Protein AF-Q7DDL1-F1 (afdb_monomer)

Nearest PDB structures (foldseek):
  1u3e-assembly1_M  TM=4.148E-01  e=2.747E-02  Okubovirus SPO1
  4v8p-assembly4_GA  TM=7.153E-01  e=4.192E+00  Tetrahymena thermophila
  5x68-assembly2_B  TM=7.114E-01  e=3.940E+00  Homo sapiens
  4kb6-assembly1_A  TM=4.438E-01  e=8.829E+00  Sus scrofa

Solvent-accessible surface area (backbone atoms only — not comparable to full-atom values): 8091 Å² total; per-residue (Å²): 132,85,75,50,64,69,60,51,45,54,57,43,38,75,78,37,74,72,47,45,77,77,42,72,78,38,59,83,29,55,24,35,32,37,34,87,90,70,42,79,44,81,40,74,24,47,52,62,31,69,71,42,88,35,53,45,69,71,44,45,75,70,72,48,56,61,89,64,74,58,79,69,54,66,56,66,60,60,47,53,38,42,34,32,31,74,84,77,72,46,74,47,77,24,75,30,55,63,54,45,15,63,78,68,74,46,64,49,63,62,60,50,39,46,66,69,62,77,43,70,86,80,69,45,50,94,77,46,32,38,71,62,66,82,74,128

Sequence (136 aa):
MALTFTQAVSKLTSKFPHLNLVEFNGVRYPTVIVCPIHGRVTCSTFKSMLDSKSGCPKCASYGVNSHKIPEDTIDKLSKNTVLEDTVTGETLTFPSRASAARSLGINPAAITDRIKGRVHTETLLAGRYKVHICTK

Organism: Neisseria meningitidis serogroup B (strain ATCC BAA-335 / MC58) (NCBI:txid122586)

Structure (mmCIF, N/CA/C/O backbone):
data_AF-Q7DDL1-F1
#
_entry.id   AF-Q7DDL1-F1
#
loop_
_atom_site.group_PDB
_atom_site.id
_atom_site.type_symbol
_atom_site.label_atom_id
_atom_site.label_alt_id
_atom_site.label_comp_id
_atom_site.label_asym_id
_atom_site.label_entity_id
_atom_site.label_seq_id
_atom_site.pdbx_PDB_ins_code
_atom_site.Cartn_x
_atom_site.Cartn_y
_atom_site.Cartn_z
_atom_site.occupancy
_atom_site.B_iso_or_equiv
_atom_site.auth_seq_id
_atom_site.auth_comp_id
_atom_site.auth_asym_id
_atom_site.auth_atom_id
_atom_site.pdbx_PDB_model_num
ATOM 1 N N . MET A 1 1 ? -18.970 -0.843 28.931 1.00 54.28 1 MET A N 1
ATOM 2 C CA . MET A 1 1 ? -19.361 0.181 27.937 1.00 54.28 1 MET A CA 1
ATOM 3 C C . MET A 1 1 ? -19.034 -0.316 26.540 1.00 54.28 1 MET A C 1
ATOM 5 O O . MET A 1 1 ? -17.876 -0.621 26.273 1.00 54.28 1 MET A O 1
ATOM 9 N N . ALA A 1 2 ? -20.044 -0.455 25.680 1.00 69.56 2 ALA A N 1
ATOM 10 C CA . ALA A 1 2 ? -19.828 -0.714 24.261 1.00 69.56 2 ALA A CA 1
ATOM 11 C C . ALA A 1 2 ? -19.247 0.555 23.618 1.00 69.56 2 ALA A C 1
ATOM 13 O O . ALA A 1 2 ? -19.790 1.642 23.798 1.00 69.56 2 ALA A O 1
ATOM 14 N N . LEU A 1 3 ? -18.112 0.431 22.931 1.00 74.00 3 LEU A N 1
ATOM 15 C CA . LEU A 1 3 ? -17.555 1.529 22.142 1.00 74.00 3 LEU A CA 1
ATOM 16 C C . LEU A 1 3 ? -18.450 1.738 20.915 1.00 74.00 3 LEU A C 1
ATOM 18 O O . LEU A 1 3 ? -18.790 0.766 20.247 1.00 74.00 3 LEU A O 1
ATOM 22 N N . THR A 1 4 ? -18.844 2.981 20.638 1.00 86.00 4 THR A N 1
ATOM 23 C CA . THR A 1 4 ? -19.608 3.334 19.431 1.00 86.00 4 THR A CA 1
ATOM 24 C C . THR A 1 4 ? -18.670 3.559 18.243 1.00 86.00 4 THR A C 1
ATOM 26 O O . THR A 1 4 ? -17.482 3.834 18.431 1.00 86.00 4 THR A O 1
ATOM 29 N N . PHE A 1 5 ? -19.199 3.469 17.016 1.00 86.06 5 PHE A N 1
ATOM 30 C CA . PHE A 1 5 ? -18.437 3.686 15.778 1.00 86.06 5 PHE A CA 1
ATOM 31 C C . PHE A 1 5 ? -17.670 5.017 15.803 1.00 86.06 5 PHE A C 1
ATOM 33 O O . PHE A 1 5 ? -16.461 5.043 15.596 1.00 86.06 5 PHE A O 1
ATOM 40 N N . THR A 1 6 ? -18.342 6.110 16.167 1.00 87.19 6 THR A N 1
ATOM 41 C CA . THR A 1 6 ? -17.737 7.448 16.234 1.00 87.19 6 THR A CA 1
ATOM 42 C C . THR A 1 6 ? -16.570 7.508 17.219 1.00 87.19 6 THR A C 1
ATOM 44 O O . THR A 1 6 ? -15.516 8.046 16.897 1.00 87.19 6 THR A O 1
ATOM 47 N N . GLN A 1 7 ? -16.710 6.893 18.400 1.00 88.19 7 GLN A N 1
ATOM 48 C CA . GLN A 1 7 ? -15.623 6.839 19.383 1.00 88.19 7 GLN A CA 1
ATOM 49 C C . GLN A 1 7 ? -14.437 6.002 18.887 1.00 88.19 7 GLN A C 1
ATOM 51 O O . GLN A 1 7 ? -13.285 6.320 19.193 1.00 88.19 7 GLN A O 1
ATOM 56 N N . ALA A 1 8 ? -14.702 4.931 18.133 1.00 86.44 8 ALA A N 1
ATOM 57 C CA . ALA A 1 8 ? -13.663 4.122 17.509 1.00 86.44 8 ALA A CA 1
ATOM 58 C C . ALA A 1 8 ? -12.897 4.933 16.451 1.00 86.44 8 ALA A C 1
ATOM 60 O O . ALA A 1 8 ? -11.668 4.969 16.496 1.00 86.44 8 ALA A O 1
ATOM 61 N N . VAL A 1 9 ? -13.600 5.661 15.577 1.00 88.94 9 VAL A N 1
ATOM 62 C CA . VAL A 1 9 ? -12.982 6.562 14.588 1.00 88.94 9 VAL A CA 1
ATOM 63 C C . VAL A 1 9 ? -12.087 7.595 15.275 1.00 88.94 9 VAL A C 1
ATOM 65 O O . VAL A 1 9 ? -10.917 7.702 14.924 1.00 88.94 9 VAL A O 1
ATOM 68 N N . SER A 1 10 ? -12.572 8.299 16.304 1.00 89.75 10 SER A N 1
ATOM 69 C CA . SER A 1 10 ? -11.766 9.321 16.990 1.00 89.75 10 SER A CA 1
ATOM 70 C C . SER A 1 10 ? -10.486 8.749 17.612 1.00 89.75 10 SER A C 1
ATOM 72 O O . SER A 1 10 ? -9.418 9.347 17.483 1.00 89.75 10 SER A O 1
ATOM 74 N N . LYS A 1 11 ? -10.559 7.569 18.247 1.00 87.50 11 LYS A N 1
ATOM 75 C CA . LYS A 1 11 ? -9.371 6.889 18.799 1.00 87.50 11 LYS A CA 1
ATOM 76 C C . LYS A 1 11 ? -8.400 6.455 17.709 1.00 87.50 11 LYS A C 1
ATOM 78 O O . LYS A 1 11 ? -7.189 6.545 17.907 1.00 87.50 11 LYS A O 1
ATOM 83 N N . LEU A 1 12 ? -8.928 5.981 16.582 1.00 86.69 12 LEU A N 1
ATOM 84 C CA . LEU A 1 12 ? -8.121 5.581 15.442 1.00 86.69 12 LEU A CA 1
ATOM 85 C C . LEU A 1 12 ? -7.368 6.781 14.869 1.00 86.69 12 LEU A C 1
ATOM 87 O O . LEU A 1 12 ? -6.143 6.748 14.833 1.00 86.69 12 LEU A O 1
ATOM 91 N N . THR A 1 13 ? -8.079 7.842 14.487 1.00 85.25 13 THR A N 1
ATOM 92 C CA . THR A 1 13 ? -7.494 9.035 13.862 1.00 85.25 13 THR A CA 1
ATOM 93 C C . THR A 1 13 ? -6.489 9.725 14.785 1.00 85.25 13 THR A C 1
ATOM 95 O O . THR A 1 13 ? -5.462 10.207 14.317 1.00 85.25 13 THR A O 1
ATOM 98 N N . SER A 1 14 ? -6.725 9.710 16.104 1.00 86.31 14 SER A N 1
ATOM 99 C CA . SER A 1 14 ? -5.790 10.271 17.088 1.00 86.31 14 SER A CA 1
ATOM 100 C C . SER A 1 14 ? -4.442 9.544 17.135 1.00 86.31 14 SER A C 1
ATOM 102 O O . SER A 1 14 ? -3.439 10.175 17.459 1.00 86.31 14 SER A O 1
ATOM 104 N N . LYS A 1 15 ? -4.402 8.235 16.855 1.00 83.31 15 LYS A N 1
ATOM 105 C CA . LYS A 1 15 ? -3.163 7.439 16.882 1.00 83.31 15 LYS A CA 1
ATOM 106 C C . LYS A 1 15 ? -2.567 7.242 15.485 1.00 83.31 15 LYS A C 1
ATOM 108 O O . LYS A 1 15 ? -1.350 7.222 15.328 1.00 83.31 15 LYS A O 1
ATOM 113 N N . PHE A 1 16 ? -3.425 7.120 14.477 1.00 82.19 16 PHE A N 1
ATOM 114 C CA . PHE A 1 16 ? -3.084 6.860 13.084 1.00 82.19 16 PHE A CA 1
ATOM 115 C C . PHE A 1 16 ? -3.891 7.792 12.164 1.00 82.19 16 PHE A C 1
ATOM 117 O O . PHE A 1 16 ? -4.937 7.393 11.652 1.00 82.19 16 PHE A O 1
ATOM 124 N N . PRO A 1 17 ? -3.412 9.020 11.902 1.00 79.50 17 PRO A N 1
ATOM 125 C CA . PRO A 1 17 ? -4.158 10.002 11.105 1.00 79.50 17 PRO A CA 1
ATOM 126 C C . PRO A 1 17 ? -4.337 9.590 9.635 1.00 79.50 17 PRO A C 1
ATOM 128 O O . PRO A 1 17 ? -5.207 10.105 8.945 1.00 79.50 17 PRO A O 1
ATOM 131 N N . HIS A 1 18 ? -3.529 8.646 9.151 1.00 78.69 18 HIS A N 1
ATOM 132 C CA . HIS A 1 18 ? -3.553 8.146 7.777 1.00 78.69 18 HIS A CA 1
ATOM 133 C C . HIS A 1 18 ? -4.447 6.908 7.586 1.00 78.69 18 HIS A C 1
ATOM 135 O O . HIS A 1 18 ? -4.485 6.362 6.487 1.00 78.69 18 HIS A O 1
ATOM 141 N N . LEU A 1 19 ? -5.118 6.405 8.628 1.00 82.88 19 LEU A N 1
ATOM 142 C CA . LEU A 1 19 ? -5.997 5.234 8.536 1.00 82.88 19 LEU A CA 1
ATOM 143 C C . LEU A 1 19 ? -7.452 5.656 8.709 1.00 82.88 19 LEU A C 1
ATOM 145 O O . LEU A 1 19 ? -7.780 6.419 9.613 1.00 82.88 19 LEU A O 1
ATOM 149 N N . ASN A 1 20 ? -8.329 5.112 7.868 1.00 88.38 20 ASN A N 1
ATOM 150 C CA . ASN A 1 20 ? -9.763 5.375 7.932 1.00 88.38 20 ASN A CA 1
ATOM 151 C C . ASN A 1 20 ? -10.522 4.099 8.326 1.00 88.38 20 ASN A C 1
ATOM 153 O O . ASN A 1 20 ? -10.229 3.025 7.805 1.00 88.38 20 ASN A O 1
ATOM 157 N N . LEU A 1 21 ? -11.471 4.193 9.256 1.00 89.06 21 LEU A N 1
ATOM 158 C CA . LEU A 1 21 ? -12.287 3.064 9.707 1.00 89.06 21 LEU A CA 1
ATOM 159 C C . LEU A 1 21 ? -13.559 2.988 8.862 1.00 89.06 21 LEU A C 1
ATOM 161 O O . LEU A 1 21 ? -14.331 3.939 8.833 1.00 89.06 21 LEU A O 1
ATOM 165 N N . VAL A 1 22 ? -13.789 1.851 8.208 1.00 89.75 22 VAL A N 1
ATOM 166 C CA . VAL A 1 22 ? -14.969 1.643 7.352 1.00 89.75 22 VAL A CA 1
ATOM 167 C C . VAL A 1 22 ? -16.022 0.817 8.072 1.00 89.75 22 VAL A C 1
ATOM 169 O O . VAL A 1 22 ? -17.189 1.189 8.087 1.00 89.75 22 VAL A O 1
ATOM 172 N N . GLU A 1 23 ? -15.613 -0.286 8.698 1.00 88.38 23 GLU A N 1
ATOM 173 C CA . GLU A 1 23 ?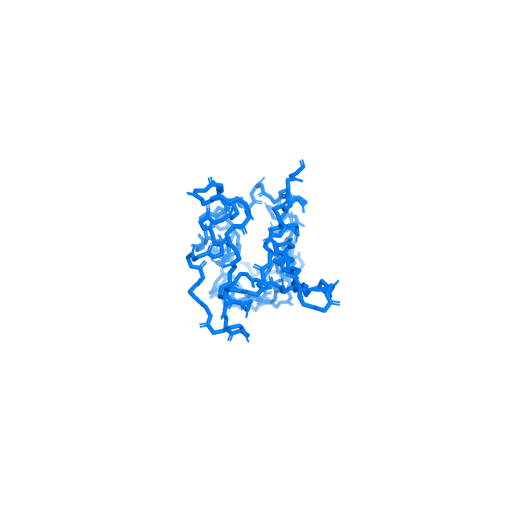 -16.534 -1.212 9.359 1.00 88.38 23 GLU A CA 1
ATOM 174 C C . GLU A 1 23 ? -16.056 -1.490 10.779 1.00 88.38 23 GLU A C 1
ATOM 176 O O . GLU A 1 23 ? -14.903 -1.875 11.000 1.00 88.38 23 GLU A O 1
ATOM 181 N N . PHE A 1 24 ? -16.951 -1.294 11.747 1.00 88.44 24 PHE A N 1
ATOM 182 C CA . PHE A 1 24 ? -16.690 -1.557 13.155 1.00 88.44 24 PHE A CA 1
ATOM 183 C C . PHE A 1 24 ? -17.917 -2.188 13.810 1.00 88.44 24 PHE A C 1
ATOM 185 O O . PHE A 1 24 ? -18.924 -1.527 14.053 1.00 88.44 24 PHE A O 1
ATOM 192 N N . ASN A 1 25 ? -17.792 -3.473 14.143 1.00 85.94 25 ASN A N 1
ATOM 193 C CA . ASN A 1 25 ? -18.830 -4.260 14.816 1.00 85.94 25 ASN A CA 1
ATOM 194 C C . ASN A 1 25 ? -18.537 -4.439 16.315 1.00 85.94 25 ASN A C 1
ATOM 196 O O . ASN A 1 25 ? -19.279 -5.103 17.033 1.00 85.94 25 ASN A O 1
ATOM 200 N N . GLY A 1 26 ? -17.446 -3.844 16.803 1.00 83.88 26 GLY A N 1
ATOM 201 C CA . GLY A 1 26 ? -17.060 -3.836 18.206 1.00 83.88 26 GLY A CA 1
ATOM 202 C C . GLY A 1 26 ? -15.573 -4.099 18.419 1.00 83.88 26 GLY A C 1
ATOM 203 O O . GLY A 1 26 ? -14.814 -4.434 17.517 1.00 83.88 26 GLY A O 1
ATOM 204 N N . VAL A 1 27 ? -15.144 -3.954 19.671 1.00 83.31 27 VAL A N 1
ATOM 205 C CA . VAL A 1 27 ? -13.720 -3.940 20.046 1.00 83.31 27 VAL A CA 1
ATOM 206 C C . VAL A 1 27 ? -13.035 -5.285 19.853 1.00 83.31 27 VAL A C 1
ATOM 208 O O . VAL A 1 27 ? -11.841 -5.311 19.577 1.00 83.31 27 VAL A O 1
ATOM 211 N N . ARG A 1 28 ? -13.788 -6.371 20.070 1.00 83.69 28 ARG A N 1
ATOM 212 C CA . ARG A 1 28 ? -13.362 -7.776 19.988 1.00 83.69 28 ARG A CA 1
ATOM 213 C C . ARG A 1 28 ? -13.704 -8.431 18.648 1.00 83.69 28 ARG A C 1
ATOM 215 O O . ARG A 1 28 ? -13.405 -9.602 18.467 1.00 83.69 28 ARG A O 1
ATOM 222 N N . TYR A 1 29 ? -14.344 -7.684 17.755 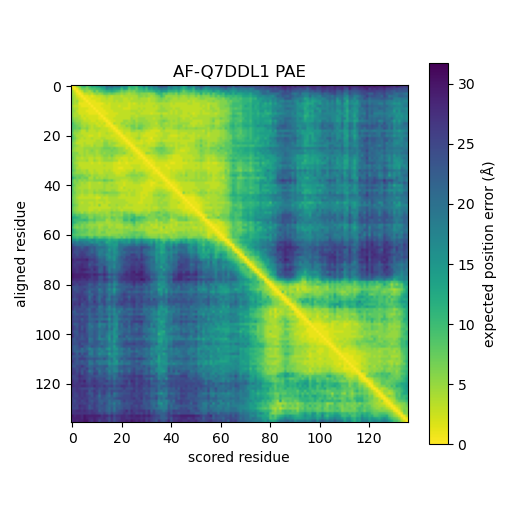1.00 86.44 29 TYR A N 1
ATOM 223 C CA . TYR A 1 29 ? -14.765 -8.169 16.452 1.00 86.44 29 TYR A CA 1
ATOM 224 C C . TYR A 1 29 ? -13.788 -7.706 15.372 1.00 86.44 29 TYR A C 1
ATOM 226 O O . TYR A 1 29 ? -13.079 -6.709 15.575 1.00 86.44 29 TYR A O 1
ATOM 234 N N . PRO A 1 30 ? -13.753 -8.415 14.232 1.00 86.69 30 PRO A N 1
ATOM 235 C CA . PRO A 1 30 ? -13.010 -7.965 13.073 1.00 86.69 30 PRO A CA 1
ATOM 236 C C . PRO A 1 30 ? -13.549 -6.625 12.582 1.00 86.69 30 PRO A C 1
ATOM 238 O O . PRO A 1 30 ? -14.748 -6.348 12.635 1.00 86.69 30 PRO A O 1
ATOM 241 N N . THR A 1 31 ? -12.632 -5.783 12.121 1.00 89.31 31 THR A N 1
ATOM 242 C CA . THR A 1 31 ? -12.934 -4.430 11.647 1.00 89.31 31 THR A CA 1
ATOM 243 C C . THR A 1 31 ? -12.214 -4.164 10.344 1.00 89.31 31 THR A C 1
ATOM 245 O O . THR A 1 31 ? -11.071 -4.596 10.170 1.00 89.31 31 THR A O 1
ATOM 248 N N . VAL A 1 32 ? -12.844 -3.410 9.452 1.00 89.94 32 VAL A N 1
ATOM 249 C CA . VAL A 1 32 ? -12.261 -3.067 8.154 1.00 89.94 32 VAL A CA 1
ATOM 250 C C . VAL A 1 32 ? -11.772 -1.632 8.188 1.00 89.94 32 VAL A C 1
ATOM 252 O O . VAL A 1 32 ? -12.527 -0.712 8.506 1.00 89.94 32 VAL A O 1
ATOM 255 N N . ILE A 1 33 ? -10.501 -1.448 7.845 1.00 89.50 33 ILE A N 1
ATOM 256 C CA . ILE A 1 33 ? -9.874 -0.137 7.701 1.00 89.50 33 ILE A CA 1
ATOM 257 C C . ILE A 1 33 ? -9.406 0.069 6.264 1.00 89.50 33 ILE A C 1
ATOM 259 O O . ILE A 1 33 ? -9.097 -0.880 5.544 1.00 89.50 33 ILE A O 1
ATOM 263 N N . VAL A 1 34 ? -9.312 1.324 5.852 1.00 87.56 34 VAL A N 1
ATOM 264 C CA . VAL A 1 34 ? -8.694 1.734 4.598 1.00 87.56 34 VAL A CA 1
ATOM 265 C C . VAL A 1 34 ? -7.353 2.377 4.912 1.00 87.56 34 VAL A C 1
ATOM 267 O O . VAL A 1 34 ? -7.255 3.333 5.680 1.00 87.56 34 VAL A O 1
ATOM 270 N N . CYS A 1 35 ? -6.314 1.808 4.316 1.00 84.06 35 CYS A N 1
ATOM 271 C CA . CYS A 1 35 ? -4.944 2.281 4.365 1.00 84.06 35 CYS A CA 1
ATOM 272 C C . CYS A 1 35 ? -4.574 2.863 2.989 1.00 84.06 35 CYS A C 1
ATOM 274 O O . CYS A 1 35 ? -4.829 2.200 1.985 1.00 84.06 35 CYS A O 1
ATOM 276 N N . PRO A 1 36 ? -3.933 4.040 2.901 1.00 77.88 36 PRO A N 1
ATOM 277 C CA . PRO A 1 36 ? -3.648 4.705 1.626 1.00 77.88 36 PRO A CA 1
ATOM 278 C C . PRO A 1 36 ? -2.739 3.885 0.702 1.00 77.88 36 PRO A C 1
ATOM 280 O O . PRO A 1 36 ? -2.860 3.972 -0.511 1.00 77.88 36 PRO A O 1
ATOM 283 N N . ILE A 1 37 ? -1.866 3.047 1.268 1.00 74.81 37 ILE A N 1
ATOM 284 C CA . ILE A 1 37 ? -0.921 2.223 0.499 1.00 74.81 37 ILE A CA 1
ATOM 285 C C . ILE A 1 37 ? -1.431 0.808 0.186 1.00 74.81 37 ILE A C 1
ATOM 287 O O . ILE A 1 37 ? -0.944 0.174 -0.742 1.00 74.81 37 ILE A O 1
ATOM 291 N N . HIS A 1 38 ? -2.396 0.291 0.954 1.00 76.31 38 HIS A N 1
ATOM 292 C CA . HIS A 1 38 ? -2.884 -1.092 0.820 1.00 76.31 38 HIS A CA 1
ATOM 293 C C . HIS A 1 38 ? -4.374 -1.194 0.466 1.00 76.31 38 HIS A C 1
ATOM 295 O O . HIS A 1 38 ? -4.881 -2.305 0.297 1.00 76.31 38 HIS A O 1
ATOM 301 N N . GLY A 1 39 ? -5.081 -0.064 0.395 1.00 82.19 39 GLY A N 1
ATOM 302 C CA . GLY A 1 39 ? -6.527 -0.008 0.220 1.00 82.19 39 GLY A CA 1
ATOM 303 C C . GLY A 1 39 ? -7.274 -0.582 1.424 1.00 82.19 39 GLY A C 1
ATOM 304 O O . GLY A 1 39 ? -6.923 -0.318 2.574 1.00 82.19 39 GLY A O 1
ATOM 305 N N . ARG A 1 40 ? -8.316 -1.376 1.161 1.00 87.62 40 ARG A N 1
ATOM 306 C CA . ARG A 1 40 ? -9.117 -2.047 2.196 1.00 87.62 40 ARG A CA 1
ATOM 307 C C . ARG A 1 40 ? -8.335 -3.188 2.846 1.00 87.62 40 ARG A C 1
ATOM 309 O O . ARG A 1 40 ? -7.821 -4.082 2.170 1.00 87.62 40 ARG A O 1
ATOM 316 N N . VAL A 1 41 ? -8.273 -3.169 4.171 1.00 86.62 41 VAL A N 1
ATOM 317 C CA . VAL A 1 41 ? -7.580 -4.165 4.986 1.00 86.62 41 VAL A CA 1
ATOM 318 C C . VAL A 1 41 ? -8.479 -4.596 6.137 1.00 86.62 41 VAL A C 1
ATOM 320 O O . VAL A 1 41 ? -9.019 -3.774 6.874 1.00 86.62 41 VAL A O 1
ATOM 323 N N . THR A 1 42 ? -8.618 -5.906 6.295 1.00 87.12 42 THR A N 1
ATOM 324 C CA . THR A 1 42 ? -9.337 -6.533 7.401 1.00 87.12 42 THR A CA 1
ATOM 325 C C . THR A 1 42 ? -8.390 -6.716 8.583 1.00 87.12 42 THR A C 1
ATOM 327 O O . THR A 1 42 ? -7.372 -7.404 8.472 1.00 87.12 42 THR A O 1
ATOM 330 N N . CYS A 1 43 ? -8.721 -6.110 9.716 1.00 83.31 43 CYS A N 1
ATOM 331 C CA . CYS A 1 43 ? -8.020 -6.301 10.979 1.00 83.31 43 CYS A CA 1
ATOM 332 C C . CYS A 1 43 ? -8.780 -7.313 11.836 1.00 83.31 43 CYS A C 1
ATOM 334 O O . CYS A 1 43 ? -10.004 -7.243 11.928 1.00 83.31 43 CYS A O 1
ATOM 336 N N . SER A 1 44 ? -8.056 -8.210 12.509 1.00 84.31 44 SER A N 1
ATOM 337 C CA . SER A 1 44 ? -8.659 -9.254 13.348 1.00 84.31 44 SER A CA 1
ATOM 338 C C . SER A 1 44 ? -9.492 -8.678 14.491 1.00 84.31 44 SER A C 1
ATOM 340 O O . SER A 1 44 ? -10.564 -9.188 14.789 1.00 84.31 44 SER A O 1
ATOM 342 N N . THR A 1 45 ? -8.996 -7.605 15.113 1.00 86.75 45 THR A N 1
ATOM 343 C CA . THR A 1 45 ? -9.612 -6.998 16.293 1.00 86.75 45 THR A CA 1
ATOM 344 C C . THR A 1 45 ? -9.236 -5.521 16.380 1.00 86.75 45 THR A C 1
ATOM 346 O O . THR A 1 45 ? -8.051 -5.184 16.288 1.00 86.75 45 THR A O 1
ATOM 349 N N . PHE A 1 46 ? -10.202 -4.637 16.653 1.00 85.31 46 PHE A N 1
ATOM 350 C CA . PHE A 1 46 ? -9.938 -3.199 16.815 1.00 85.31 46 PHE A CA 1
ATOM 351 C C . PHE A 1 46 ? -8.939 -2.898 17.945 1.00 85.31 46 PHE A C 1
ATOM 353 O O . PHE A 1 46 ? -8.066 -2.044 17.808 1.00 85.31 46 PHE A O 1
ATOM 360 N N . LYS A 1 47 ? -9.014 -3.638 19.062 1.00 84.94 47 LYS A N 1
ATOM 361 C CA . LYS A 1 47 ? -8.053 -3.503 20.171 1.00 84.94 47 LYS A CA 1
ATOM 362 C C . LYS A 1 47 ? -6.629 -3.873 19.759 1.00 84.94 47 LYS A C 1
ATOM 364 O O . LYS A 1 47 ? -5.719 -3.113 20.059 1.00 84.94 47 LYS A O 1
ATOM 369 N N . SER A 1 48 ? -6.434 -5.004 19.079 1.00 83.69 48 SER A N 1
ATOM 370 C CA . SER A 1 48 ? -5.101 -5.424 18.617 1.00 83.69 48 SER A CA 1
ATOM 371 C C . SER A 1 48 ? -4.514 -4.425 17.627 1.00 83.69 48 SER A C 1
ATOM 373 O O . SER A 1 48 ? -3.322 -4.130 17.671 1.00 83.69 48 SER A O 1
ATOM 375 N N . MET A 1 49 ? -5.360 -3.858 16.769 1.00 82.56 49 MET A N 1
ATOM 376 C CA . MET A 1 49 ? -4.963 -2.803 15.847 1.00 82.56 49 MET A CA 1
ATOM 377 C C . MET A 1 49 ? -4.510 -1.533 16.586 1.00 82.56 49 MET A C 1
ATOM 379 O O . MET A 1 49 ? -3.448 -0.995 16.283 1.00 82.56 49 MET A O 1
ATOM 383 N N . LEU A 1 50 ? -5.276 -1.082 17.584 1.00 82.94 50 LEU A N 1
ATOM 384 C CA . LEU A 1 50 ? -4.910 0.062 18.421 1.00 82.94 50 LEU A CA 1
ATOM 385 C C . LEU A 1 50 ? -3.642 -0.181 19.238 1.00 82.94 50 LEU A C 1
ATOM 387 O O . LEU A 1 50 ? -2.900 0.765 19.471 1.00 82.94 50 LEU A O 1
ATOM 391 N N . ASP A 1 51 ? -3.405 -1.405 19.703 1.00 82.75 51 ASP A N 1
ATOM 392 C CA . ASP A 1 51 ? -2.216 -1.764 20.483 1.00 82.75 51 ASP A CA 1
ATOM 393 C C . ASP A 1 51 ? -0.952 -1.831 19.608 1.00 82.75 51 ASP A C 1
ATOM 395 O O . ASP A 1 51 ? 0.143 -1.470 20.038 1.00 82.75 51 ASP A O 1
ATOM 399 N N . SER A 1 52 ? -1.124 -2.194 18.334 1.00 78.56 52 SER A N 1
ATOM 400 C CA . SER A 1 52 ? -0.040 -2.294 17.358 1.00 78.56 52 SER A CA 1
ATOM 401 C C . SER A 1 52 ? 0.679 -0.959 17.141 1.00 78.56 52 SER A C 1
ATOM 403 O O . SER A 1 52 ? 0.071 0.107 17.147 1.00 78.56 52 SER A O 1
ATOM 405 N N . LYS A 1 53 ? 1.987 -1.016 16.860 1.00 71.25 53 LYS A N 1
ATOM 406 C CA . LYS A 1 53 ? 2.799 0.164 16.499 1.00 71.25 53 LYS A CA 1
ATOM 407 C C . LYS A 1 53 ? 2.509 0.676 15.087 1.00 71.25 53 LYS A C 1
ATOM 409 O O . LYS A 1 53 ? 2.592 1.873 14.847 1.00 71.25 53 LYS A O 1
ATOM 414 N N . SER A 1 54 ? 2.148 -0.232 14.177 1.00 69.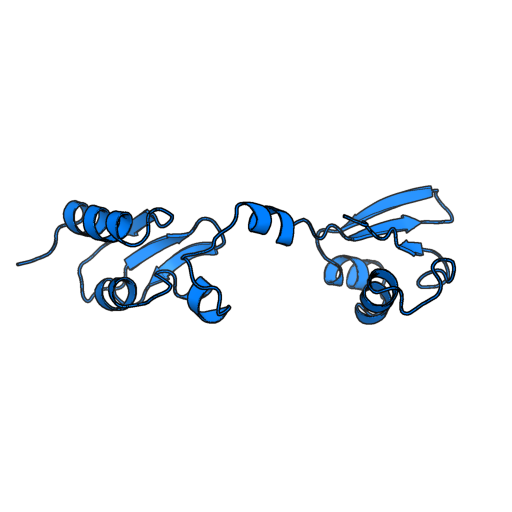94 54 SER A N 1
ATOM 415 C CA . SER A 1 54 ? 1.945 0.086 12.759 1.00 69.94 54 SER A CA 1
ATOM 416 C C . SER A 1 54 ? 0.483 0.379 12.382 1.00 69.94 54 SER A C 1
ATOM 418 O O . SER A 1 54 ? 0.224 0.918 11.306 1.00 69.94 54 SER A O 1
ATOM 420 N N . GLY A 1 55 ? -0.483 0.016 13.232 1.00 74.44 55 GLY A N 1
ATOM 421 C CA . GLY A 1 55 ? -1.924 0.135 12.971 1.00 74.44 55 GLY A CA 1
ATOM 422 C C . GLY A 1 55 ? -2.435 -0.847 11.907 1.00 74.44 55 GLY A C 1
ATOM 423 O O . GLY A 1 55 ? -3.241 -1.723 12.200 1.00 74.44 55 GLY A O 1
ATOM 424 N N . CYS A 1 56 ? -1.953 -0.744 10.669 1.00 79.06 56 CYS A N 1
ATOM 425 C CA . CYS A 1 56 ? -2.345 -1.638 9.580 1.00 79.06 56 CYS A CA 1
ATOM 426 C C . CYS A 1 56 ? -1.513 -2.939 9.585 1.00 79.06 56 CYS A C 1
ATOM 428 O O . CYS A 1 56 ? -0.279 -2.872 9.565 1.00 79.06 56 CYS A O 1
ATOM 430 N N . PRO A 1 57 ? -2.151 -4.127 9.545 1.00 76.31 57 PRO A N 1
ATOM 431 C CA . PRO A 1 57 ? -1.452 -5.410 9.626 1.00 76.31 57 PRO A CA 1
ATOM 432 C C . PRO A 1 57 ? -0.566 -5.665 8.404 1.00 76.31 57 PRO A C 1
ATOM 434 O O . PRO A 1 57 ? 0.542 -6.169 8.553 1.00 76.31 57 PRO A O 1
ATOM 437 N N . LYS A 1 58 ? -0.992 -5.233 7.208 1.00 76.50 58 LYS A N 1
ATOM 438 C CA . LYS A 1 58 ? -0.152 -5.316 6.004 1.00 76.50 58 LYS A CA 1
ATOM 439 C C . LYS A 1 58 ? 1.102 -4.451 6.140 1.00 76.50 58 LYS A C 1
ATOM 441 O O . LYS A 1 58 ? 2.187 -4.921 5.835 1.00 76.50 58 LYS A O 1
ATOM 446 N N . CYS A 1 59 ? 0.983 -3.226 6.665 1.00 74.56 59 CYS A N 1
ATOM 447 C CA . CYS A 1 59 ? 2.146 -2.366 6.922 1.00 74.56 59 CYS A CA 1
ATOM 448 C C . CYS A 1 59 ? 3.113 -2.997 7.929 1.00 74.56 59 CYS A C 1
ATOM 450 O O . CYS A 1 59 ? 4.325 -2.924 7.740 1.00 74.56 59 CYS A O 1
ATOM 452 N N . ALA A 1 60 ? 2.578 -3.645 8.969 1.00 73.50 60 ALA A N 1
ATOM 453 C CA . ALA A 1 60 ? 3.385 -4.342 9.964 1.00 73.50 60 ALA A CA 1
ATOM 454 C C . ALA A 1 60 ? 4.232 -5.463 9.337 1.00 73.50 60 ALA A C 1
ATOM 456 O O . ALA A 1 60 ? 5.412 -5.579 9.662 1.00 73.50 60 ALA A O 1
ATOM 457 N N . SER A 1 61 ? 3.676 -6.231 8.392 1.00 71.94 61 SER A N 1
ATOM 458 C CA . SER A 1 61 ? 4.396 -7.314 7.702 1.00 71.94 61 SER A CA 1
ATOM 459 C C . SER A 1 61 ? 5.597 -6.836 6.881 1.00 71.94 61 SER A C 1
ATOM 461 O O . SER A 1 61 ? 6.568 -7.573 6.748 1.00 71.94 61 SER A O 1
ATOM 463 N N . TYR A 1 62 ? 5.567 -5.606 6.357 1.00 67.62 62 TYR A N 1
ATOM 464 C CA . TYR A 1 62 ? 6.692 -5.032 5.607 1.00 67.62 62 TYR A CA 1
ATOM 465 C C . TYR A 1 62 ? 7.777 -4.416 6.505 1.00 67.62 62 TYR A C 1
ATOM 467 O O . TYR A 1 62 ? 8.748 -3.865 5.989 1.00 67.62 62 TYR A O 1
ATOM 475 N N . GLY A 1 63 ? 7.620 -4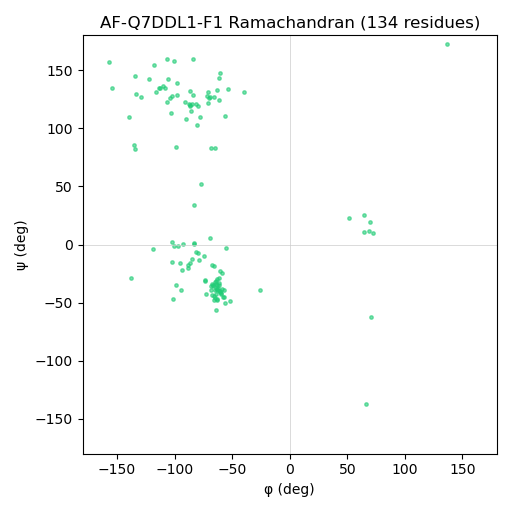.456 7.835 1.00 60.91 63 GLY A N 1
ATOM 476 C CA . GLY A 1 63 ? 8.555 -3.827 8.774 1.00 60.91 63 GLY A CA 1
ATOM 477 C C . GLY A 1 63 ? 8.607 -2.298 8.666 1.00 60.91 63 GLY A C 1
ATOM 478 O O . GLY A 1 63 ? 9.485 -1.663 9.249 1.00 60.91 63 GLY A O 1
ATOM 479 N N . VAL A 1 64 ? 7.675 -1.686 7.925 1.00 56.97 64 VAL A N 1
ATOM 480 C CA . VAL A 1 64 ? 7.589 -0.232 7.790 1.00 56.97 64 VAL A CA 1
ATOM 481 C C . VAL A 1 64 ? 6.777 0.319 8.956 1.00 56.97 64 VAL A C 1
ATOM 483 O O . VAL A 1 64 ? 5.592 0.028 9.134 1.00 56.97 64 VAL A O 1
ATOM 486 N N . ASN A 1 65 ? 7.444 1.096 9.803 1.00 53.94 65 ASN A N 1
ATOM 487 C CA . ASN A 1 65 ? 6.804 1.770 10.921 1.00 53.94 65 ASN A CA 1
ATOM 488 C C . ASN A 1 65 ? 5.930 2.900 10.351 1.00 53.94 65 ASN A C 1
ATOM 490 O O . ASN A 1 65 ? 6.438 3.796 9.675 1.00 53.94 65 ASN A O 1
ATOM 494 N N . SER A 1 66 ? 4.626 2.888 10.622 1.00 53.06 66 SER A N 1
ATOM 495 C CA . SER A 1 66 ? 3.659 3.837 10.043 1.00 53.06 66 SER A CA 1
ATOM 496 C C . SER A 1 66 ? 3.799 5.288 10.534 1.00 53.06 66 SER A C 1
ATOM 498 O O . SER A 1 66 ? 3.028 6.157 10.138 1.00 53.06 66 SER A O 1
ATOM 500 N N . HIS A 1 67 ? 4.833 5.579 11.330 1.00 48.12 67 HIS A N 1
ATOM 501 C CA . HIS A 1 67 ? 5.268 6.934 11.682 1.00 48.12 67 HIS A CA 1
ATOM 502 C C . HIS A 1 67 ? 6.145 7.616 10.621 1.00 48.12 67 HIS A C 1
ATOM 504 O O . HIS A 1 67 ? 6.463 8.793 10.762 1.00 48.12 67 HIS A O 1
ATOM 510 N N . LYS A 1 68 ? 6.542 6.908 9.560 1.00 46.91 68 LYS A N 1
ATOM 511 C CA . LYS A 1 68 ? 7.192 7.496 8.385 1.00 46.91 68 LYS A CA 1
ATOM 512 C C . LYS A 1 68 ? 6.546 6.918 7.136 1.00 46.91 68 LYS A C 1
ATOM 514 O O . LYS A 1 68 ? 7.070 5.981 6.543 1.00 46.91 68 LYS A O 1
ATOM 519 N N . ILE A 1 69 ? 5.414 7.478 6.735 1.00 47.84 69 ILE A N 1
ATOM 520 C CA . ILE A 1 69 ? 5.009 7.413 5.332 1.00 47.84 69 ILE A CA 1
ATOM 521 C C . ILE A 1 69 ? 5.435 8.758 4.744 1.00 47.84 69 ILE A C 1
ATOM 523 O O . ILE A 1 69 ? 4.638 9.691 4.765 1.00 47.84 69 ILE A O 1
ATOM 527 N N . PRO A 1 70 ? 6.705 8.926 4.327 1.00 43.53 70 PRO A N 1
ATOM 528 C CA . PRO A 1 70 ? 7.019 10.024 3.444 1.00 43.53 70 PRO A CA 1
ATOM 529 C C . PRO A 1 70 ? 6.233 9.783 2.154 1.00 43.53 70 PRO A C 1
ATOM 531 O O . PRO A 1 70 ? 6.176 8.663 1.627 1.00 43.53 70 PRO A O 1
ATOM 534 N N . GLU A 1 71 ? 5.598 10.855 1.726 1.00 50.56 71 GLU A N 1
ATOM 535 C CA . GLU A 1 71 ? 5.045 11.171 0.407 1.00 50.56 71 GLU A CA 1
ATOM 536 C C . GLU A 1 71 ? 5.782 10.413 -0.723 1.00 50.56 71 GLU A C 1
ATOM 538 O O . GLU A 1 71 ? 5.140 9.787 -1.563 1.00 50.56 71 GLU A O 1
ATOM 543 N N . ASP A 1 72 ? 7.112 10.280 -0.611 1.00 44.91 72 ASP A N 1
ATOM 544 C CA . ASP A 1 72 ? 8.046 9.493 -1.438 1.00 44.91 72 ASP A CA 1
ATOM 545 C C . ASP A 1 72 ? 7.768 7.981 -1.609 1.00 44.91 72 ASP A C 1
ATOM 547 O O . ASP A 1 72 ? 8.549 7.261 -2.243 1.00 44.91 72 ASP A O 1
ATOM 551 N N . THR A 1 73 ? 6.744 7.411 -0.969 1.00 49.22 73 THR A N 1
ATOM 552 C CA . THR A 1 73 ? 6.413 5.983 -1.153 1.00 49.22 73 THR A CA 1
ATOM 553 C C . THR A 1 73 ? 5.455 5.766 -2.323 1.00 49.22 73 THR A C 1
ATOM 555 O O . THR A 1 73 ? 5.447 4.671 -2.889 1.00 49.22 73 THR A O 1
ATOM 558 N N . ILE A 1 74 ? 4.733 6.805 -2.753 1.00 51.16 74 ILE A N 1
ATOM 559 C CA . ILE A 1 74 ? 3.981 6.786 -4.016 1.00 51.16 74 ILE A CA 1
ATOM 560 C C . ILE A 1 74 ? 4.978 6.644 -5.187 1.00 51.16 74 ILE A C 1
ATOM 562 O O . ILE A 1 74 ? 4.759 5.847 -6.100 1.00 51.16 74 ILE A O 1
ATOM 566 N N . ASP A 1 75 ? 6.174 7.222 -5.050 1.00 46.25 75 ASP A N 1
ATOM 567 C CA . ASP A 1 75 ? 7.286 7.106 -6.003 1.00 46.25 75 ASP A CA 1
ATOM 568 C C . ASP A 1 75 ? 8.094 5.797 -5.897 1.00 46.25 75 ASP A C 1
ATOM 570 O O . ASP A 1 75 ? 8.953 5.481 -6.719 1.00 46.25 75 ASP A O 1
ATOM 574 N N . LYS A 1 76 ? 7.833 4.957 -4.887 1.00 48.09 76 LYS A N 1
ATOM 575 C CA . LYS A 1 76 ? 8.442 3.611 -4.820 1.00 48.09 76 LYS A CA 1
ATOM 576 C C . LYS A 1 76 ? 7.654 2.573 -5.613 1.00 48.09 76 LYS A C 1
ATOM 578 O O . LYS A 1 76 ? 8.209 1.499 -5.874 1.00 48.09 76 LYS A O 1
ATOM 583 N N . LEU A 1 77 ? 6.428 2.912 -6.026 1.00 48.03 77 LEU A N 1
ATOM 584 C CA . LEU A 1 77 ? 5.683 2.213 -7.072 1.00 48.03 77 LEU A CA 1
ATOM 585 C C . LEU A 1 77 ? 5.987 2.787 -8.470 1.00 48.03 77 LEU A C 1
ATOM 587 O O . LEU A 1 77 ? 5.827 2.062 -9.446 1.00 48.03 77 LEU A O 1
ATOM 591 N N . SER A 1 78 ? 6.553 4.000 -8.569 1.00 47.47 78 SER A N 1
ATOM 592 C CA . SER A 1 78 ? 7.091 4.560 -9.819 1.00 47.47 78 SER A CA 1
ATOM 593 C C . SER A 1 78 ? 8.520 4.092 -10.143 1.00 47.47 78 SER A C 1
ATOM 595 O O . SER A 1 78 ? 9.321 4.787 -10.766 1.00 47.47 78 SER A O 1
ATOM 597 N N . LYS A 1 79 ? 8.870 2.843 -9.800 1.00 55.75 79 LYS A N 1
ATOM 598 C CA . LYS A 1 79 ? 10.044 2.186 -10.411 1.00 55.75 79 LYS A CA 1
ATOM 599 C C . LYS A 1 79 ? 9.680 1.719 -11.816 1.00 55.75 79 LYS A C 1
ATOM 601 O O . LYS A 1 79 ? 9.854 0.540 -12.147 1.00 55.75 79 LYS A O 1
ATOM 606 N N . ASN A 1 80 ? 9.150 2.643 -12.613 1.00 61.09 80 ASN A N 1
ATOM 607 C CA . ASN A 1 80 ? 8.893 2.443 -14.015 1.00 61.09 80 ASN A CA 1
ATOM 608 C C . ASN A 1 80 ? 10.231 2.044 -14.629 1.00 61.09 80 ASN A C 1
ATOM 610 O O . ASN A 1 80 ? 11.194 2.807 -14.620 1.00 61.09 80 ASN A O 1
ATOM 614 N N . THR A 1 81 ? 10.340 0.790 -15.049 1.00 65.44 81 THR A N 1
ATOM 615 C CA . THR A 1 81 ? 11.541 0.341 -15.742 1.00 65.44 81 THR A CA 1
ATOM 616 C C . THR A 1 81 ? 11.371 0.811 -17.170 1.00 65.44 81 THR A C 1
ATOM 618 O O . THR A 1 81 ? 10.553 0.248 -17.896 1.00 65.44 81 THR A O 1
ATOM 621 N N . VAL A 1 82 ? 12.071 1.890 -17.516 1.00 70.62 82 VAL A N 1
ATOM 622 C CA . VAL A 1 82 ? 12.099 2.423 -18.876 1.00 70.62 82 VAL A CA 1
ATOM 623 C C . VAL A 1 82 ? 13.197 1.691 -19.635 1.00 70.62 82 VAL A C 1
ATOM 625 O O . VAL A 1 82 ? 14.367 1.697 -19.240 1.00 70.62 82 VAL A O 1
ATOM 628 N N . LEU A 1 83 ? 12.793 1.000 -20.689 1.00 71.31 83 LEU A N 1
ATOM 629 C CA . LEU A 1 83 ? 13.673 0.285 -21.600 1.00 71.31 83 LEU A CA 1
ATOM 630 C C . LEU A 1 83 ? 13.551 0.937 -22.968 1.00 71.31 83 LEU A C 1
ATOM 632 O O . LEU A 1 83 ? 12.441 1.150 -23.437 1.00 71.31 83 LEU A O 1
ATOM 636 N N . GLU A 1 84 ? 14.672 1.250 -23.597 1.00 72.12 84 GLU A N 1
ATOM 637 C CA . GLU A 1 84 ? 14.707 1.714 -24.982 1.00 72.12 84 GLU A CA 1
ATOM 638 C C . GLU A 1 84 ? 15.048 0.532 -25.885 1.00 72.12 84 GLU A C 1
ATOM 640 O O . GLU A 1 84 ? 16.007 -0.205 -25.626 1.00 72.12 84 GLU A O 1
ATOM 645 N N . ASP A 1 85 ? 14.248 0.322 -26.925 1.00 69.38 85 ASP A N 1
ATOM 646 C CA . ASP A 1 85 ? 14.590 -0.611 -27.991 1.00 69.38 85 ASP A CA 1
ATOM 647 C C . ASP A 1 85 ? 15.539 0.084 -28.976 1.00 69.38 85 ASP A C 1
ATOM 649 O O . ASP A 1 85 ? 15.213 1.114 -29.560 1.00 69.38 85 ASP A O 1
ATOM 653 N N . THR A 1 86 ? 16.738 -0.470 -29.156 1.00 65.50 86 THR A N 1
ATOM 654 C CA . THR A 1 86 ? 17.764 0.115 -30.039 1.00 65.50 86 THR A CA 1
ATOM 655 C C . THR A 1 86 ? 17.479 -0.067 -31.530 1.00 65.50 86 THR A C 1
ATOM 657 O O . THR A 1 86 ? 18.168 0.532 -32.353 1.00 65.50 86 THR A O 1
ATOM 660 N N . VAL A 1 87 ? 16.478 -0.877 -31.888 1.00 64.12 87 VAL A N 1
ATOM 661 C CA . VAL A 1 87 ? 16.085 -1.121 -33.283 1.00 64.12 87 VAL A CA 1
ATOM 662 C C . VAL A 1 87 ? 14.945 -0.197 -33.708 1.00 64.12 87 VAL A C 1
ATOM 664 O O . VAL A 1 87 ? 14.954 0.293 -34.834 1.00 64.12 87 VAL A O 1
ATOM 667 N N . THR A 1 88 ? 13.978 0.058 -32.822 1.00 63.34 88 THR A N 1
ATOM 668 C CA . THR A 1 88 ? 12.814 0.910 -33.125 1.00 63.34 88 THR A CA 1
ATOM 669 C C . THR A 1 88 ? 12.919 2.318 -32.540 1.00 63.34 88 THR A C 1
ATOM 671 O O . THR A 1 88 ? 12.185 3.206 -32.963 1.00 63.34 88 THR A O 1
ATOM 674 N N . GLY A 1 89 ? 13.837 2.552 -31.595 1.00 66.50 89 GLY A N 1
ATOM 675 C CA . GLY A 1 89 ? 13.942 3.816 -30.860 1.00 66.50 89 GLY A CA 1
ATOM 676 C C . GLY A 1 89 ? 12.770 4.056 -29.902 1.00 66.50 89 GLY A C 1
ATOM 677 O O . GLY A 1 89 ? 12.604 5.163 -29.394 1.00 66.50 89 GLY A O 1
ATOM 678 N N . GLU A 1 90 ? 11.935 3.042 -29.659 1.00 73.62 90 GLU A N 1
ATOM 679 C CA . GLU A 1 90 ? 10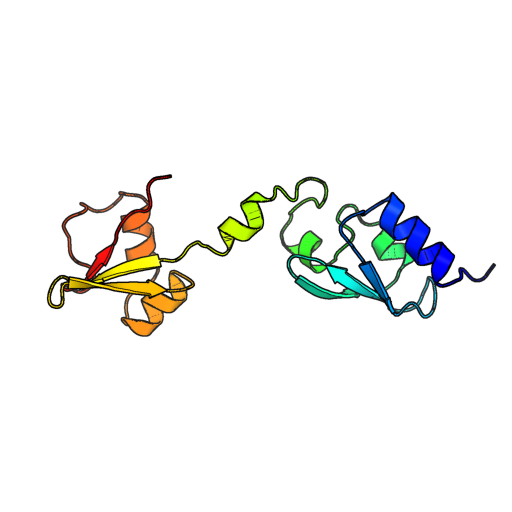.747 3.163 -28.821 1.00 73.62 90 GLU A CA 1
ATOM 680 C C . GLU A 1 90 ? 11.086 2.932 -27.344 1.00 73.62 90 GLU A C 1
ATOM 682 O O . GLU A 1 90 ? 11.738 1.955 -26.961 1.00 73.62 90 GLU A O 1
ATOM 687 N N . THR A 1 91 ? 10.603 3.830 -26.487 1.00 76.00 91 THR A N 1
ATOM 688 C CA . THR A 1 91 ? 10.746 3.724 -25.033 1.00 76.00 91 THR A CA 1
ATOM 689 C C . THR A 1 91 ? 9.570 2.959 -24.430 1.00 76.00 91 THR A C 1
ATOM 691 O O . THR A 1 91 ? 8.457 3.475 -24.317 1.00 76.00 91 THR A O 1
ATOM 694 N N . LEU A 1 92 ? 9.820 1.732 -23.983 1.00 74.31 92 LEU A N 1
ATOM 695 C CA . LEU A 1 92 ? 8.858 0.890 -23.285 1.00 74.31 92 LEU A CA 1
ATOM 696 C C . LEU A 1 92 ? 8.895 1.177 -21.784 1.00 74.31 92 LEU A C 1
ATOM 698 O O . LEU A 1 92 ? 9.916 1.005 -21.115 1.00 74.31 92 LEU A O 1
ATOM 702 N N . THR A 1 93 ? 7.749 1.582 -21.240 1.00 74.06 93 THR A N 1
ATOM 703 C CA . THR A 1 93 ? 7.597 1.883 -19.814 1.00 74.06 93 THR A CA 1
ATOM 704 C C . THR A 1 93 ? 6.875 0.738 -19.118 1.00 74.06 93 THR A C 1
ATOM 706 O O . THR A 1 93 ? 5.692 0.505 -19.351 1.00 74.06 93 THR A O 1
ATOM 709 N N . PHE A 1 94 ? 7.569 0.029 -18.227 1.00 73.56 94 PHE A N 1
ATOM 710 C CA . PHE A 1 94 ? 6.979 -1.074 -17.466 1.00 73.56 94 PHE A CA 1
ATOM 711 C C . PHE A 1 94 ? 6.726 -0.690 -16.010 1.00 73.56 94 PHE A C 1
ATOM 713 O O . PHE A 1 94 ? 7.607 -0.089 -15.399 1.00 73.56 94 PHE A O 1
ATOM 720 N N . PRO A 1 95 ? 5.616 -1.134 -15.388 1.00 65.94 95 PRO A N 1
ATOM 721 C CA . PRO A 1 95 ? 5.311 -0.827 -13.987 1.00 65.94 95 PRO A CA 1
ATOM 722 C C . PRO A 1 95 ? 6.283 -1.493 -12.998 1.00 65.94 95 PRO A C 1
ATOM 724 O O . PRO A 1 95 ? 6.354 -1.115 -11.834 1.00 65.94 95 PRO A O 1
ATOM 727 N N . SER A 1 96 ? 7.032 -2.516 -13.428 1.00 71.12 96 SER A N 1
ATOM 728 C CA . SER A 1 96 ? 8.063 -3.149 -12.605 1.00 71.12 96 SER A CA 1
ATOM 729 C C . SER A 1 96 ? 9.129 -3.861 -13.436 1.00 71.12 96 SER A C 1
ATOM 731 O O . SER A 1 96 ? 8.868 -4.330 -14.545 1.00 71.12 96 SER A O 1
ATOM 733 N N . ARG A 1 97 ? 10.314 -4.047 -12.837 1.00 74.69 97 ARG A N 1
ATOM 734 C CA . ARG A 1 97 ? 11.425 -4.830 -13.415 1.00 74.69 97 ARG A CA 1
ATOM 735 C C . ARG A 1 97 ? 11.013 -6.263 -13.740 1.00 74.69 97 ARG A C 1
ATOM 737 O O . ARG A 1 97 ? 11.420 -6.806 -14.757 1.00 74.69 97 ARG A O 1
ATOM 744 N N . ALA A 1 98 ? 10.201 -6.872 -12.875 1.00 69.81 98 ALA A N 1
ATOM 745 C CA . ALA A 1 98 ? 9.699 -8.226 -13.081 1.00 69.81 98 ALA A CA 1
ATOM 746 C C . ALA A 1 98 ? 8.713 -8.298 -14.254 1.00 69.81 98 ALA A C 1
ATOM 748 O O . ALA A 1 98 ? 8.717 -9.283 -14.985 1.00 69.81 98 ALA A O 1
ATOM 749 N N . SER A 1 99 ? 7.894 -7.260 -14.458 1.00 77.81 99 SER A N 1
ATOM 750 C CA . SER A 1 99 ? 7.016 -7.182 -15.629 1.00 77.81 99 SER A CA 1
ATOM 751 C C . SER A 1 99 ? 7.830 -7.055 -16.910 1.00 77.81 99 SER A C 1
ATOM 753 O O . SER A 1 99 ? 7.608 -7.831 -17.829 1.00 77.81 99 SER A O 1
ATOM 755 N N . ALA A 1 100 ? 8.814 -6.152 -16.938 1.00 75.69 100 ALA A N 1
ATOM 756 C CA . ALA A 1 100 ? 9.713 -5.996 -18.080 1.00 75.69 100 ALA A CA 1
ATOM 757 C C . ALA A 1 100 ? 10.446 -7.307 -18.411 1.00 75.69 100 ALA A C 1
ATOM 759 O O . ALA A 1 100 ? 10.489 -7.737 -19.559 1.00 75.69 100 ALA A O 1
ATOM 760 N N . ALA A 1 101 ? 10.956 -7.985 -17.380 1.00 78.19 101 ALA A N 1
ATOM 761 C CA . ALA A 1 101 ? 11.621 -9.274 -17.503 1.00 78.19 101 ALA A CA 1
ATOM 762 C C . ALA A 1 101 ? 10.725 -10.346 -18.136 1.00 78.19 101 ALA A C 1
ATOM 764 O O . ALA A 1 101 ? 11.156 -11.049 -19.044 1.00 78.19 101 ALA A O 1
ATOM 765 N N . ARG A 1 102 ? 9.465 -10.441 -17.695 1.00 76.44 102 ARG A N 1
ATOM 766 C CA . ARG A 1 102 ? 8.484 -11.390 -18.241 1.00 76.44 102 ARG A CA 1
ATOM 767 C C . ARG A 1 102 ? 8.102 -11.063 -19.681 1.00 76.44 102 ARG A C 1
ATOM 769 O O . ARG A 1 102 ? 8.047 -11.978 -20.491 1.00 76.44 102 ARG A O 1
ATOM 776 N N . SER A 1 103 ? 7.873 -9.788 -19.997 1.00 79.88 103 SER A N 1
ATOM 777 C CA . SER A 1 103 ? 7.508 -9.353 -21.351 1.00 79.88 103 SER A CA 1
ATOM 778 C C . SER A 1 103 ? 8.626 -9.591 -22.365 1.00 79.88 103 SER A C 1
ATOM 780 O O . SER A 1 103 ? 8.345 -9.884 -23.519 1.00 79.88 103 SER A O 1
ATOM 782 N N . LEU A 1 104 ? 9.884 -9.495 -21.929 1.00 76.56 104 LEU A N 1
ATOM 783 C CA . LEU A 1 104 ? 11.059 -9.662 -22.787 1.00 76.56 104 LEU A CA 1
ATOM 784 C C . LEU A 1 104 ? 11.711 -11.050 -22.671 1.00 76.56 104 LEU A C 1
ATOM 786 O O . LEU A 1 104 ? 12.709 -11.311 -23.335 1.00 76.56 104 LEU A O 1
ATOM 790 N N . GLY A 1 105 ? 11.193 -11.932 -21.809 1.00 78.81 105 GLY A N 1
ATOM 791 C CA . GLY A 1 105 ? 11.756 -13.266 -21.574 1.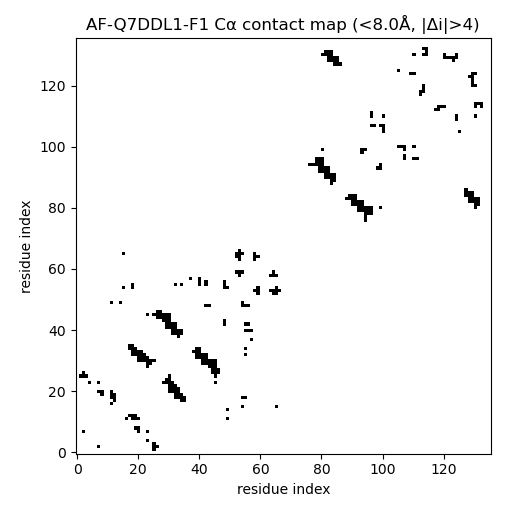00 78.81 105 GLY A CA 1
ATOM 792 C C . GLY A 1 105 ? 13.166 -13.270 -20.965 1.00 78.81 105 GLY A C 1
ATOM 793 O O . GLY A 1 105 ? 13.914 -14.225 -21.152 1.00 78.81 105 GLY A O 1
ATOM 794 N N . ILE A 1 106 ? 13.555 -12.213 -20.248 1.00 78.31 106 ILE A N 1
ATOM 795 C CA . ILE A 1 106 ? 14.898 -12.040 -19.668 1.00 78.31 106 ILE A CA 1
ATOM 796 C C . ILE A 1 106 ? 14.908 -12.242 -18.154 1.00 78.31 106 ILE A C 1
ATOM 798 O O . ILE A 1 106 ? 13.900 -12.097 -17.467 1.00 78.31 106 ILE A O 1
ATOM 802 N N . ASN A 1 107 ? 16.086 -12.526 -17.597 1.00 80.88 107 ASN A N 1
ATOM 803 C CA . ASN A 1 107 ? 16.256 -12.630 -16.153 1.00 80.88 107 ASN A CA 1
ATOM 804 C C . ASN A 1 107 ? 16.119 -11.237 -15.488 1.00 80.88 107 ASN A C 1
ATOM 806 O O . ASN A 1 107 ? 16.859 -10.317 -15.851 1.00 80.88 107 ASN A O 1
ATOM 810 N N . PRO A 1 108 ? 15.252 -11.055 -14.470 1.00 74.44 108 PRO A N 1
ATOM 811 C CA . PRO A 1 108 ? 15.120 -9.780 -13.753 1.00 74.44 108 PRO A CA 1
ATOM 812 C C . PRO A 1 108 ? 16.415 -9.325 -13.056 1.00 74.44 108 PRO A C 1
ATOM 814 O O . PRO A 1 108 ? 16.599 -8.127 -12.798 1.00 74.44 108 PRO A O 1
ATOM 817 N N . ALA A 1 109 ? 17.330 -10.255 -12.763 1.00 76.75 109 ALA A N 1
ATOM 818 C CA . ALA A 1 109 ? 18.656 -9.937 -12.248 1.00 76.75 109 ALA A CA 1
ATOM 819 C C . ALA A 1 109 ? 19.481 -9.137 -13.264 1.00 76.75 109 ALA A C 1
ATOM 821 O O . ALA A 1 109 ? 20.132 -8.181 -12.861 1.00 76.75 109 ALA A O 1
ATOM 822 N N . ALA A 1 110 ? 19.374 -9.434 -14.565 1.00 76.06 110 ALA A N 1
ATOM 823 C CA . ALA A 1 110 ? 20.106 -8.723 -15.617 1.00 76.06 110 ALA A CA 1
ATOM 824 C C . ALA A 1 110 ? 19.708 -7.239 -15.693 1.00 76.06 110 ALA A C 1
ATOM 826 O O . ALA A 1 110 ? 20.558 -6.362 -15.829 1.00 76.06 110 ALA A O 1
ATOM 827 N N . ILE A 1 111 ? 18.417 -6.944 -15.515 1.00 76.25 111 ILE A N 1
ATOM 828 C CA . ILE A 1 111 ? 17.905 -5.568 -15.426 1.00 76.25 111 ILE A CA 1
ATOM 829 C C . ILE A 1 111 ? 18.451 -4.883 -14.164 1.00 76.25 111 ILE A C 1
ATOM 831 O O . ILE A 1 111 ? 18.886 -3.734 -14.195 1.00 76.25 111 ILE A O 1
ATOM 835 N N . THR A 1 112 ? 18.447 -5.593 -13.032 1.00 75.31 112 THR A N 1
ATOM 836 C CA . THR A 1 112 ? 18.875 -5.042 -11.738 1.00 75.31 112 THR A CA 1
ATOM 837 C C . THR A 1 112 ? 20.374 -4.751 -11.692 1.00 75.31 112 THR A C 1
ATOM 839 O O . THR A 1 112 ? 20.773 -3.736 -11.124 1.00 75.31 112 THR A O 1
ATOM 842 N N . ASP A 1 113 ? 21.191 -5.623 -12.275 1.00 75.19 113 ASP A N 1
ATOM 843 C CA . ASP A 1 113 ? 22.650 -5.501 -12.318 1.00 75.19 113 ASP A CA 1
ATOM 844 C C . ASP A 1 113 ? 23.082 -4.249 -13.092 1.00 75.19 113 ASP A C 1
ATOM 846 O O . ASP A 1 113 ? 23.955 -3.494 -12.665 1.00 75.19 113 ASP A O 1
ATOM 850 N N . ARG A 1 114 ? 22.350 -3.963 -14.170 1.00 75.25 114 ARG A N 1
ATOM 851 C CA . ARG A 1 114 ? 22.553 -2.811 -15.042 1.00 75.25 114 ARG A CA 1
ATOM 852 C C . ARG A 1 114 ? 22.124 -1.489 -14.416 1.00 75.25 114 ARG A C 1
ATOM 854 O O . ARG A 1 114 ? 22.865 -0.518 -14.474 1.00 75.25 114 ARG A O 1
ATOM 861 N N . ILE A 1 115 ? 20.974 -1.471 -13.736 1.00 72.12 115 ILE A N 1
ATOM 862 C CA . ILE A 1 115 ? 20.530 -0.303 -12.952 1.00 72.12 115 ILE A CA 1
ATOM 863 C C . ILE A 1 115 ? 21.529 0.008 -11.826 1.00 72.12 115 ILE A C 1
ATOM 865 O O . ILE A 1 115 ? 21.720 1.165 -11.470 1.00 72.12 115 ILE A O 1
ATOM 869 N N . LYS A 1 116 ? 22.168 -1.020 -11.254 1.00 71.12 116 LYS A N 1
ATOM 870 C CA . LYS A 1 116 ? 23.196 -0.872 -10.213 1.00 71.12 116 LYS A CA 1
ATOM 871 C C . LYS A 1 116 ? 24.597 -0.569 -10.765 1.00 71.12 116 LYS A C 1
ATOM 873 O O . LYS A 1 116 ? 25.521 -0.474 -9.964 1.00 71.12 116 LYS A O 1
ATOM 878 N N . GLY A 1 117 ? 24.765 -0.446 -12.086 1.00 68.62 117 GLY A N 1
ATOM 879 C CA . GLY A 1 117 ? 26.047 -0.122 -12.719 1.00 68.62 117 GLY A CA 1
ATOM 880 C C . GLY A 1 117 ? 27.103 -1.229 -12.643 1.00 68.62 117 GLY A C 1
ATOM 881 O O . GLY A 1 117 ? 28.285 -0.946 -12.792 1.00 68.62 117 GLY A O 1
ATOM 882 N N . ARG A 1 118 ? 26.709 -2.487 -12.401 1.00 65.25 118 ARG A N 1
ATOM 883 C CA . ARG A 1 118 ? 27.647 -3.627 -12.373 1.00 65.25 118 ARG A CA 1
ATOM 884 C C . ARG A 1 118 ? 28.042 -4.127 -13.767 1.00 65.25 118 ARG A C 1
ATOM 886 O O . ARG A 1 118 ? 29.011 -4.866 -13.897 1.00 65.25 118 ARG A O 1
ATOM 893 N N . VAL A 1 119 ? 27.314 -3.699 -14.800 1.00 67.88 119 VAL A N 1
ATOM 894 C CA . VAL A 1 119 ? 27.569 -4.013 -16.212 1.00 67.88 119 VAL A CA 1
ATOM 895 C C . VAL A 1 119 ? 27.754 -2.710 -16.980 1.00 67.88 119 VAL A C 1
ATOM 897 O O . VAL A 1 119 ? 27.036 -1.742 -16.722 1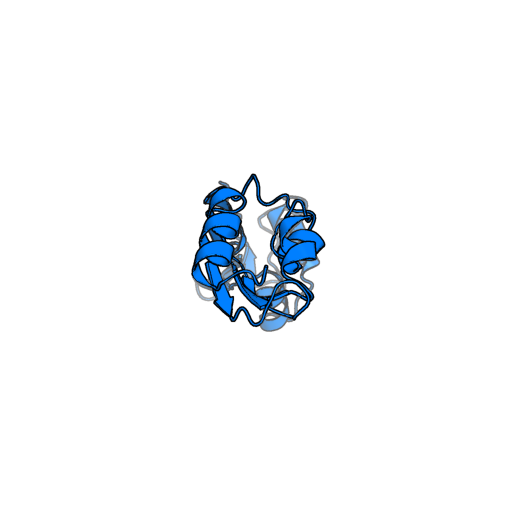.0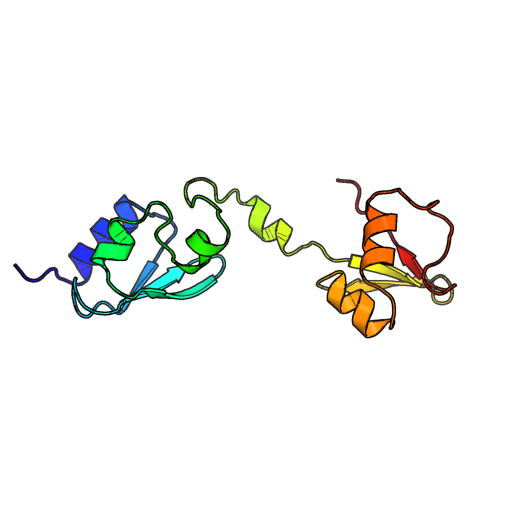0 67.88 119 VAL A O 1
ATOM 900 N N . HIS A 1 120 ? 28.676 -2.697 -17.946 1.00 63.75 120 HIS A N 1
ATOM 901 C CA . HIS A 1 120 ? 28.898 -1.555 -18.831 1.00 63.75 120 HIS A CA 1
ATOM 902 C C . HIS A 1 120 ? 27.589 -1.133 -19.516 1.00 63.75 120 HIS A C 1
ATOM 904 O O . HIS A 1 120 ? 26.843 -1.979 -20.021 1.00 63.75 120 HIS A O 1
ATOM 910 N N . THR A 1 121 ? 27.296 0.170 -19.529 1.00 59.62 121 THR A N 1
ATOM 911 C CA . THR A 1 121 ? 26.006 0.753 -19.947 1.00 59.62 121 THR A CA 1
ATOM 912 C C . THR A 1 121 ? 25.624 0.409 -21.389 1.00 59.62 121 THR A C 1
ATOM 914 O O . THR A 1 121 ? 24.435 0.307 -21.700 1.00 59.62 121 THR A O 1
ATOM 917 N N . GLU A 1 122 ? 26.603 0.100 -22.237 1.00 61.06 122 GLU A N 1
ATOM 918 C CA . GLU A 1 122 ? 26.426 -0.197 -23.666 1.00 61.06 122 GLU A CA 1
ATOM 919 C C . GLU A 1 122 ? 26.103 -1.667 -24.002 1.00 61.06 122 GLU A C 1
ATOM 921 O O . GLU A 1 122 ? 25.611 -1.961 -25.084 1.00 61.06 122 GLU A O 1
ATOM 926 N N . THR A 1 123 ? 26.319 -2.613 -23.084 1.00 66.75 123 THR A N 1
ATOM 927 C CA . THR A 1 123 ? 26.009 -4.053 -23.266 1.00 66.75 123 THR A CA 1
ATOM 928 C C . THR A 1 123 ? 24.504 -4.386 -23.421 1.00 66.75 123 THR A C 1
ATOM 930 O O . THR A 1 123 ? 23.864 -4.798 -22.467 1.00 66.75 123 THR A O 1
ATOM 933 N N . LEU A 1 124 ? 23.898 -4.271 -24.595 1.00 66.56 124 LEU A N 1
ATOM 934 C CA . LEU A 1 124 ? 22.458 -4.523 -24.824 1.00 66.56 124 LEU A CA 1
ATOM 935 C C . LEU A 1 124 ? 21.847 -5.738 -24.070 1.00 66.56 124 LEU A C 1
ATOM 937 O O . LEU A 1 124 ? 22.363 -6.857 -24.121 1.00 66.56 124 LEU A O 1
ATOM 941 N N . LEU A 1 125 ? 20.700 -5.541 -23.406 1.00 66.44 125 LEU A N 1
ATOM 942 C CA . LEU A 1 125 ? 19.875 -6.623 -22.854 1.00 66.44 125 LEU A CA 1
ATOM 943 C C . LEU A 1 125 ? 19.305 -7.462 -24.002 1.00 66.44 125 LEU A C 1
ATOM 945 O O . LEU A 1 125 ? 18.685 -6.918 -24.917 1.00 66.44 125 LEU A O 1
ATOM 949 N N . ALA A 1 126 ? 19.521 -8.781 -23.948 1.00 64.25 126 ALA A N 1
ATOM 950 C CA . ALA A 1 126 ? 19.143 -9.730 -25.004 1.00 64.25 126 ALA A CA 1
ATOM 951 C C . ALA A 1 126 ? 19.637 -9.333 -26.416 1.00 64.25 126 ALA A C 1
ATOM 953 O O . ALA A 1 126 ? 19.057 -9.749 -27.416 1.00 64.25 126 ALA A O 1
ATOM 954 N N . GLY A 1 127 ? 20.688 -8.506 -26.506 1.00 67.12 127 GLY A N 1
ATOM 955 C CA . GLY A 1 127 ? 21.197 -7.991 -27.777 1.00 67.12 127 GLY A CA 1
ATOM 956 C C . GLY A 1 127 ? 20.319 -6.931 -28.456 1.00 67.12 127 GLY A C 1
ATOM 957 O O . GLY A 1 127 ? 20.584 -6.621 -29.611 1.00 67.12 127 GLY A O 1
ATOM 958 N N . ARG A 1 128 ? 19.277 -6.399 -27.790 1.00 67.25 128 ARG A N 1
ATOM 959 C CA . ARG A 1 128 ? 18.302 -5.469 -28.408 1.00 67.25 128 ARG A CA 1
ATOM 960 C C . ARG A 1 128 ? 17.882 -4.265 -27.553 1.00 67.25 128 ARG A C 1
ATOM 962 O O . ARG A 1 128 ? 17.584 -3.212 -28.108 1.00 67.25 128 ARG A O 1
ATOM 969 N N . TYR A 1 129 ? 17.897 -4.372 -26.223 1.00 68.88 129 TYR A N 1
ATOM 970 C CA . TYR A 1 129 ? 17.323 -3.341 -25.344 1.00 68.88 129 TYR A CA 1
ATOM 971 C C . TYR A 1 129 ? 18.384 -2.606 -24.518 1.00 68.88 129 TYR A C 1
ATOM 973 O O . TYR A 1 129 ? 19.246 -3.229 -23.892 1.00 68.88 129 TYR A O 1
ATOM 981 N N . LYS A 1 130 ? 18.297 -1.278 -24.441 1.00 73.12 130 LYS A N 1
ATOM 982 C CA . LYS A 1 130 ? 19.122 -0.435 -23.568 1.00 73.12 130 LYS A CA 1
ATOM 983 C C . LYS A 1 130 ? 18.302 -0.012 -22.348 1.00 73.12 130 LYS A C 1
ATOM 985 O O . LYS A 1 130 ? 17.188 0.484 -22.466 1.00 73.12 130 LYS A O 1
ATOM 990 N N . VAL A 1 131 ? 18.839 -0.238 -21.148 1.00 69.31 131 VAL A N 1
ATOM 991 C CA . VAL A 1 131 ? 18.195 0.225 -19.908 1.00 69.31 131 VAL A CA 1
ATOM 992 C C . VAL A 1 131 ? 18.618 1.660 -19.664 1.00 69.31 131 VAL A C 1
ATOM 994 O O . VAL A 1 131 ? 19.811 1.911 -19.483 1.00 69.31 131 VAL A O 1
ATOM 997 N N . HIS A 1 132 ? 17.656 2.576 -19.592 1.00 66.88 132 HIS A N 1
ATOM 998 C CA . HIS A 1 132 ? 17.923 3.908 -19.066 1.00 66.88 132 HIS A CA 1
ATOM 999 C C . HIS A 1 132 ? 17.929 3.846 -17.548 1.00 66.88 132 HIS A C 1
ATOM 1001 O O . HIS A 1 132 ? 16.959 3.446 -16.899 1.00 66.88 132 HIS A O 1
ATOM 1007 N N . ILE A 1 133 ? 19.071 4.199 -16.970 1.00 60.34 133 ILE A N 1
ATOM 1008 C CA . ILE A 1 133 ? 19.198 4.338 -15.529 1.00 60.34 133 ILE A CA 1
ATOM 1009 C C . ILE A 1 133 ? 18.549 5.681 -15.207 1.00 60.34 133 ILE A C 1
ATOM 1011 O O . ILE A 1 133 ? 19.085 6.721 -15.571 1.00 60.34 133 ILE A O 1
ATOM 1015 N N . CYS A 1 134 ? 17.384 5.669 -14.558 1.00 48.41 134 CYS A N 1
ATOM 1016 C CA . CYS A 1 134 ? 16.825 6.880 -13.967 1.00 48.41 134 CYS A CA 1
ATOM 1017 C C . CYS A 1 134 ? 17.731 7.266 -12.789 1.00 48.41 134 CYS A C 1
ATOM 1019 O O . CYS A 1 134 ? 17.511 6.845 -11.650 1.00 48.41 134 CYS A O 1
ATOM 1021 N N . THR A 1 135 ? 18.826 7.965 -13.075 1.00 45.31 135 THR A N 1
ATOM 1022 C CA . THR A 1 135 ? 19.583 8.699 -12.065 1.00 45.31 135 THR A CA 1
ATOM 1023 C C . THR A 1 135 ? 18.644 9.747 -11.479 1.00 45.31 135 THR A C 1
ATOM 1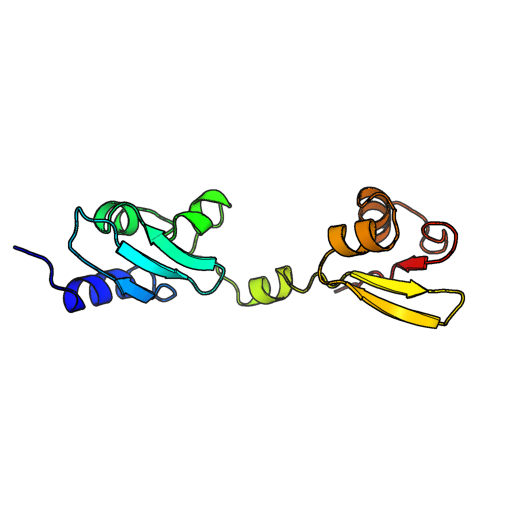025 O O . THR A 1 135 ? 18.008 10.480 -12.231 1.00 45.31 135 THR A O 1
ATOM 1028 N N . LYS A 1 136 ? 18.487 9.705 -10.151 1.00 40.38 136 LYS A N 1
ATOM 1029 C CA . LYS A 1 136 ? 17.734 10.693 -9.371 1.00 40.38 136 LYS A CA 1
ATOM 1030 C C . LYS A 1 136 ? 18.211 12.110 -9.649 1.00 40.38 136 LYS A C 1
ATOM 1032 O O . LYS A 1 136 ? 19.441 12.267 -9.814 1.00 40.38 136 LYS A O 1
#

Secondary structure (DSSP, 8-state):
-PPPHHHHHHHHHHH-TT-EEEEES-TTS-EEEEETTTEEEEES-HHHHHHSSSSSHHHHHTT--TT---GGGGGGT---EEEEETTT--EEEES-HHHHHHHHT--HHHHHHHHTT-S-TTS-BTTTEEEP----

InterPro domains:
  IPR007929 Protein of unknown function DUF723 [PF05265] (1-60)

Foldseek 3Di:
DWQDPVNLQVLCCVLQVQKGWDADPGQQQWTWIQHPVPGIAIDRGSVVLSVDQQSGPVCVVVVHRSVDPPPCVVCVQVPFFWKAWPVPRDTDTDSDLVRVCVVVVHDSVVSVCQLVVVDDQPPADVVTIGTDNPDD

Mean predicted aligned error: 13.7 Å

Radius of gyration: 21.6 Å; Cα contacts (8 Å, |Δi|>4): 196; chains: 1; bounding box: 49×24×61 Å

pLDDT: mean 72.85, std 12.64, range [40.38, 89.94]